Protein AF-A0A0M2VAI4-F1 (afdb_monomer_lite)

Sequence (73 aa):
EVYLIGEDDRLYRQQVVVEFQQRGIAAISAGISEGDRVILDDLAYAIAGMRVIAGHYQELQNELLNTAKGSSL

Secondary structure (DSSP, 8-state):
-EEEE-TTSBEEEE--EEEEEETTEEEEEES--TT-EE--S--TT--TT-B------HHHHHHHHHHHTT---

Structure (mmCIF, N/CA/C/O backbone):
data_AF-A0A0M2VAI4-F1
#
_entry.id   AF-A0A0M2VAI4-F1
#
loop_
_atom_site.group_PDB
_atom_site.id
_atom_site.type_symbol
_atom_site.label_atom_id
_atom_site.label_alt_id
_atom_site.label_comp_id
_atom_site.label_asym_id
_atom_site.label_entity_id
_atom_site.label_seq_id
_atom_site.pdbx_PDB_ins_code
_atom_site.Cartn_x
_atom_site.Cartn_y
_atom_site.Cartn_z
_atom_site.occupancy
_atom_site.B_iso_or_equiv
_atom_site.auth_seq_id
_atom_site.auth_comp_id
_atom_site.auth_asym_id
_atom_site.auth_atom_id
_atom_site.pdbx_PDB_model_num
ATOM 1 N N . GLU A 1 1 ? -8.224 3.314 -4.539 1.00 91.19 1 GLU A N 1
ATOM 2 C CA . GLU A 1 1 ? -7.195 2.564 -5.291 1.00 91.19 1 GLU A CA 1
ATOM 3 C C . GLU A 1 1 ? -5.820 2.872 -4.728 1.00 91.19 1 GLU A C 1
ATOM 5 O O . GLU A 1 1 ? -5.638 3.952 -4.178 1.00 91.19 1 GLU A O 1
ATOM 10 N N . VAL A 1 2 ? -4.893 1.929 -4.846 1.00 94.19 2 VAL A N 1
ATOM 11 C CA . VAL A 1 2 ? -3.486 2.077 -4.454 1.00 94.19 2 VAL A CA 1
ATOM 12 C C . VAL A 1 2 ? -2.588 1.639 -5.604 1.00 94.19 2 VAL A C 1
ATOM 14 O O . VAL A 1 2 ? -3.048 1.018 -6.567 1.00 94.19 2 VAL A O 1
ATOM 17 N N . TYR A 1 3 ? -1.304 1.947 -5.492 1.00 94.62 3 TYR A N 1
ATOM 18 C CA . TYR A 1 3 ? -0.290 1.462 -6.412 1.00 94.62 3 TYR A CA 1
ATOM 19 C C . TYR A 1 3 ? 0.515 0.352 -5.745 1.00 94.62 3 TYR A C 1
ATOM 21 O O . TYR A 1 3 ? 0.999 0.530 -4.628 1.00 94.62 3 TYR A O 1
ATOM 29 N N . LEU A 1 4 ? 0.649 -0.778 -6.434 1.00 94.94 4 LEU A N 1
ATOM 30 C CA . LEU A 1 4 ? 1.447 -1.919 -6.003 1.00 94.94 4 LEU A CA 1
ATOM 31 C C . LEU A 1 4 ? 2.638 -2.113 -6.930 1.00 94.94 4 LEU A C 1
ATOM 33 O O . LEU A 1 4 ? 2.556 -1.812 -8.124 1.00 94.94 4 LEU A O 1
ATOM 37 N N . ILE A 1 5 ? 3.710 -2.689 -6.398 1.00 93.94 5 ILE A N 1
ATOM 38 C CA . ILE A 1 5 ? 4.778 -3.246 -7.220 1.00 93.94 5 ILE A CA 1
ATOM 39 C C . ILE A 1 5 ? 4.655 -4.762 -7.240 1.00 93.94 5 ILE A C 1
ATOM 41 O O . ILE A 1 5 ? 4.827 -5.409 -6.205 1.00 93.94 5 ILE A O 1
ATOM 45 N N . GLY A 1 6 ? 4.401 -5.318 -8.422 1.00 90.38 6 GLY A N 1
ATOM 46 C CA . GLY A 1 6 ? 4.341 -6.764 -8.614 1.00 90.38 6 GLY A CA 1
ATOM 47 C C . GLY A 1 6 ? 5.715 -7.432 -8.541 1.00 90.38 6 GLY A C 1
ATOM 48 O O . GLY A 1 6 ? 6.743 -6.784 -8.311 1.00 90.38 6 GLY A O 1
ATOM 49 N N . GLU A 1 7 ? 5.722 -8.746 -8.753 1.00 86.12 7 GLU A N 1
ATOM 50 C CA . GLU A 1 7 ? 6.915 -9.600 -8.656 1.00 86.12 7 GLU A CA 1
ATOM 51 C C . GLU A 1 7 ? 7.999 -9.262 -9.692 1.00 86.12 7 GLU A C 1
ATOM 53 O O . GLU A 1 7 ? 9.179 -9.495 -9.455 1.00 86.12 7 GLU A O 1
ATOM 58 N N . ASP A 1 8 ? 7.623 -8.666 -10.824 1.00 91.00 8 ASP A N 1
ATOM 59 C CA . ASP A 1 8 ? 8.535 -8.269 -11.901 1.00 91.00 8 ASP A CA 1
ATOM 60 C C . ASP A 1 8 ? 9.032 -6.816 -11.787 1.00 91.00 8 ASP A C 1
ATOM 62 O O . ASP A 1 8 ? 9.520 -6.229 -12.758 1.00 91.00 8 ASP A O 1
ATOM 66 N N . ASP A 1 9 ? 8.901 -6.231 -10.593 1.00 92.44 9 ASP A N 1
ATOM 67 C CA . ASP A 1 9 ? 9.198 -4.831 -10.287 1.00 92.44 9 ASP A CA 1
ATOM 68 C C . ASP A 1 9 ? 8.399 -3.829 -11.127 1.00 92.44 9 ASP A C 1
ATOM 70 O O . ASP A 1 9 ? 8.841 -2.700 -11.341 1.00 92.44 9 ASP A O 1
ATOM 74 N N . ARG A 1 10 ? 7.219 -4.208 -11.625 1.00 93.62 10 ARG A N 1
ATOM 75 C CA . ARG A 1 10 ? 6.349 -3.277 -12.349 1.00 93.62 10 ARG A CA 1
ATOM 76 C C . ARG A 1 10 ? 5.260 -2.690 -11.475 1.00 93.62 10 ARG A C 1
ATOM 78 O O . ARG A 1 10 ? 4.766 -3.327 -10.550 1.00 93.62 10 ARG A O 1
ATOM 85 N N . LEU A 1 11 ? 4.882 -1.463 -11.809 1.00 94.00 11 LEU A N 1
ATOM 86 C CA . LEU A 1 11 ? 3.818 -0.723 -11.152 1.00 94.00 11 LEU A CA 1
ATOM 87 C C . LEU A 1 11 ? 2.438 -1.172 -11.650 1.00 94.00 11 LEU A C 1
ATOM 89 O O . LEU A 1 11 ? 2.183 -1.177 -12.855 1.00 94.00 11 LEU A O 1
ATOM 93 N N . TYR A 1 12 ? 1.512 -1.440 -10.735 1.00 94.19 12 TYR A N 1
ATOM 94 C CA . TYR A 1 12 ? 0.123 -1.783 -11.041 1.00 94.19 12 TYR A CA 1
ATOM 95 C C . TYR A 1 12 ? -0.832 -0.957 -10.180 1.00 94.19 12 TYR A C 1
ATOM 97 O O . TYR A 1 12 ? -0.522 -0.615 -9.041 1.00 94.19 12 TYR A O 1
ATOM 105 N N . ARG A 1 13 ? -2.009 -0.629 -10.723 1.00 94.06 13 ARG A N 1
ATOM 106 C CA . ARG A 1 13 ? -3.093 0.019 -9.971 1.00 94.06 13 ARG A CA 1
ATOM 107 C C . ARG A 1 13 ? -4.034 -1.049 -9.446 1.00 94.06 13 ARG A C 1
ATOM 109 O O . ARG A 1 13 ? -4.558 -1.835 -10.230 1.00 94.06 13 ARG A O 1
ATOM 116 N N . GLN A 1 14 ? -4.273 -1.031 -8.145 1.00 95.88 14 GLN A N 1
ATOM 117 C CA . GLN A 1 14 ? -5.103 -2.007 -7.460 1.00 95.88 14 GLN A CA 1
ATOM 118 C C . GLN A 1 14 ? -6.301 -1.311 -6.814 1.00 95.88 14 GLN A C 1
ATOM 120 O O . GLN A 1 14 ? -6.160 -0.330 -6.075 1.00 95.88 14 GLN A O 1
ATOM 125 N N . GLN A 1 15 ? -7.504 -1.813 -7.094 1.00 97.44 15 GLN A N 1
ATOM 126 C CA . GLN A 1 15 ? -8.699 -1.364 -6.382 1.00 97.44 15 GLN A CA 1
ATOM 127 C C . GLN A 1 15 ? -8.693 -1.931 -4.965 1.00 97.44 15 GLN A C 1
ATOM 129 O O . GLN A 1 15 ? -8.346 -3.092 -4.752 1.00 97.44 15 GLN A O 1
ATOM 134 N N . VAL A 1 16 ? -9.080 -1.095 -4.006 1.00 97.56 16 VAL A N 1
ATOM 135 C CA . VAL A 1 16 ? -9.121 -1.443 -2.584 1.00 97.56 16 VAL A CA 1
ATOM 136 C C . VAL A 1 16 ? -10.421 -0.958 -1.972 1.00 97.56 16 VAL A C 1
ATOM 138 O O . VAL A 1 16 ? -10.985 0.042 -2.424 1.00 97.56 16 VAL A O 1
ATOM 141 N N . VAL A 1 17 ? -10.865 -1.650 -0.929 1.00 97.75 17 VAL A N 1
ATOM 142 C CA . VAL A 1 17 ? -11.989 -1.227 -0.095 1.00 97.75 17 VAL A CA 1
ATOM 143 C C . VAL A 1 17 ? -11.425 -0.558 1.151 1.00 97.75 17 VAL A C 1
ATOM 145 O O . VAL A 1 17 ? -10.718 -1.189 1.934 1.00 97.75 17 VAL A O 1
ATOM 148 N N . VAL A 1 18 ? -11.709 0.734 1.306 1.00 96.25 18 VAL A N 1
ATOM 149 C CA . VAL A 1 18 ? -11.325 1.520 2.484 1.00 96.25 18 VAL A CA 1
ATOM 150 C C . VAL A 1 18 ? -12.510 1.543 3.443 1.00 96.25 18 VAL A C 1
ATOM 152 O O . VAL A 1 18 ? -13.555 2.088 3.100 1.00 96.25 18 VAL A O 1
ATOM 155 N N . GLU A 1 19 ? -12.350 0.969 4.634 1.00 95.50 19 GLU A N 1
ATOM 156 C CA . GLU A 1 19 ? -13.396 0.968 5.676 1.00 95.50 19 GLU A CA 1
ATOM 157 C C . GLU A 1 19 ? -13.364 2.241 6.516 1.00 95.50 19 GLU A C 1
ATOM 159 O O . GLU A 1 19 ? -14.388 2.717 7.003 1.00 95.50 19 GLU A O 1
ATOM 164 N N . PHE A 1 20 ? -12.166 2.787 6.729 1.00 91.75 20 PHE A N 1
ATOM 165 C CA . PHE A 1 20 ? -11.966 3.919 7.618 1.00 91.75 20 PHE A CA 1
ATOM 166 C C . PHE A 1 20 ? -10.770 4.758 7.184 1.00 91.75 20 PHE A C 1
ATOM 168 O O . PHE A 1 20 ? -9.760 4.222 6.731 1.00 91.75 20 PHE A O 1
ATOM 175 N N . GLN A 1 21 ? -10.864 6.074 7.364 1.00 92.25 21 GLN A N 1
ATOM 176 C CA . GLN A 1 21 ? -9.768 7.000 7.106 1.00 92.25 21 GLN A CA 1
ATOM 177 C C . GLN A 1 21 ? -9.722 8.084 8.182 1.00 92.25 21 GLN A C 1
ATOM 179 O O . GLN A 1 21 ? -10.730 8.725 8.479 1.00 92.25 21 GLN A O 1
ATOM 184 N N . GLN A 1 22 ? -8.539 8.326 8.742 1.00 85.44 22 GLN A N 1
ATOM 185 C CA . GLN A 1 22 ? -8.321 9.370 9.738 1.00 85.44 22 GLN A CA 1
ATOM 186 C C . GLN A 1 22 ? -6.861 9.825 9.743 1.00 85.44 22 GLN A C 1
ATOM 188 O O . GLN A 1 22 ? -5.954 9.004 9.686 1.00 85.44 22 GLN A O 1
ATOM 193 N N . ARG A 1 23 ? -6.637 11.145 9.857 1.00 84.56 23 ARG A N 1
ATOM 194 C CA . ARG A 1 23 ? -5.307 11.759 10.072 1.00 84.56 23 ARG A CA 1
ATOM 195 C C . ARG A 1 23 ? -4.210 11.238 9.122 1.00 84.56 23 ARG A C 1
ATOM 197 O O . ARG A 1 23 ? -3.084 11.018 9.539 1.00 84.56 23 ARG A O 1
ATOM 204 N N . GLY A 1 24 ? -4.542 11.044 7.845 1.00 83.19 24 GLY A N 1
ATOM 205 C CA . GLY A 1 24 ? -3.580 10.583 6.835 1.00 83.19 24 GLY A CA 1
ATOM 206 C C . GLY A 1 24 ? -3.387 9.065 6.758 1.00 83.19 24 GLY A C 1
ATOM 207 O O . GLY A 1 24 ? -2.595 8.610 5.944 1.00 83.19 24 GLY A O 1
ATOM 208 N N . ILE A 1 25 ? -4.133 8.278 7.538 1.00 88.75 25 ILE A N 1
ATOM 209 C CA . ILE A 1 25 ? -4.109 6.811 7.497 1.00 88.75 25 ILE A CA 1
ATOM 210 C C . ILE A 1 25 ? -5.453 6.293 6.995 1.00 88.75 25 ILE A C 1
ATOM 212 O O . ILE A 1 25 ? -6.504 6.826 7.355 1.00 88.75 25 ILE A O 1
ATOM 216 N N . ALA A 1 26 ? -5.412 5.242 6.179 1.00 92.06 26 ALA A N 1
ATOM 217 C CA . ALA A 1 26 ? -6.578 4.508 5.706 1.00 92.06 26 ALA A CA 1
ATOM 218 C C . ALA A 1 26 ? -6.477 3.032 6.121 1.00 92.06 26 ALA A C 1
ATOM 220 O O . ALA A 1 26 ? -5.452 2.391 5.895 1.00 92.06 26 ALA A O 1
ATOM 221 N N . ALA A 1 27 ? -7.543 2.494 6.710 1.00 91.62 27 ALA A N 1
ATOM 222 C CA . ALA A 1 27 ? -7.689 1.072 6.987 1.00 91.62 27 ALA A CA 1
ATOM 223 C C . ALA A 1 27 ? -8.359 0.387 5.789 1.00 91.62 27 ALA A C 1
ATOM 225 O O . ALA A 1 27 ? -9.465 0.760 5.385 1.00 91.62 27 ALA A O 1
ATOM 226 N N . ILE A 1 28 ? -7.679 -0.608 5.222 1.00 94.44 28 ILE A N 1
ATOM 227 C CA . ILE A 1 28 ? -8.110 -1.338 4.026 1.00 94.44 28 ILE A CA 1
ATOM 228 C C . ILE A 1 28 ? -8.634 -2.714 4.449 1.00 94.44 28 ILE A C 1
ATOM 230 O O . ILE A 1 28 ? -7.910 -3.458 5.106 1.00 94.44 28 ILE A O 1
ATOM 234 N N . SER A 1 29 ? -9.870 -3.060 4.076 1.00 96.31 29 SER A N 1
ATOM 235 C CA . SER A 1 29 ? -10.460 -4.382 4.364 1.00 96.31 29 SER A CA 1
ATOM 236 C C . SER A 1 29 ? -10.277 -5.393 3.240 1.00 96.31 29 SER A C 1
ATOM 238 O O . SER A 1 29 ? -10.295 -6.596 3.492 1.00 96.31 29 SER A O 1
ATOM 240 N N . ALA A 1 30 ? -10.109 -4.927 2.000 1.00 97.38 30 ALA A N 1
ATOM 241 C CA . ALA A 1 30 ? -9.960 -5.796 0.840 1.00 97.38 30 ALA A CA 1
ATOM 242 C C . ALA A 1 30 ? -9.155 -5.138 -0.284 1.00 97.38 30 ALA A C 1
ATOM 244 O O . ALA A 1 30 ? -9.101 -3.912 -0.407 1.00 97.38 30 ALA A O 1
ATOM 245 N N . GLY A 1 31 ? -8.591 -5.980 -1.152 1.00 95.94 31 GLY A N 1
ATOM 246 C CA . GLY A 1 31 ? -7.881 -5.564 -2.362 1.00 95.94 31 GLY A CA 1
ATOM 247 C C . GLY A 1 31 ? -6.358 -5.535 -2.239 1.00 95.94 31 GLY A C 1
ATOM 248 O O . GLY A 1 31 ? -5.714 -5.253 -3.236 1.00 95.94 31 GLY A O 1
ATOM 249 N N . ILE A 1 32 ? -5.793 -5.851 -1.073 1.00 95.00 32 ILE A N 1
ATOM 250 C CA . ILE A 1 32 ? -4.358 -6.115 -0.875 1.00 95.00 32 ILE A CA 1
ATOM 251 C C . ILE A 1 32 ? -4.183 -7.336 0.031 1.00 95.00 32 ILE A C 1
ATOM 253 O O . ILE A 1 32 ? -5.092 -7.676 0.792 1.00 95.00 32 ILE A O 1
ATOM 257 N N . SER A 1 33 ? -3.024 -7.976 -0.054 1.00 94.31 33 SER A N 1
ATOM 258 C CA . SER A 1 33 ? -2.647 -9.172 0.699 1.00 94.31 33 SER A CA 1
ATOM 259 C C . SER A 1 33 ? -1.335 -8.966 1.456 1.00 94.31 33 SER A C 1
ATOM 261 O O . SER A 1 33 ? -0.575 -8.033 1.195 1.00 94.31 33 SER A O 1
ATOM 263 N N . GLU A 1 34 ? -1.053 -9.851 2.412 1.00 91.50 34 GLU A N 1
ATOM 264 C CA . GLU A 1 34 ? 0.253 -9.885 3.069 1.00 91.50 34 GLU A CA 1
ATOM 265 C C . GLU A 1 34 ? 1.373 -10.069 2.032 1.00 91.50 34 GLU A C 1
ATOM 267 O O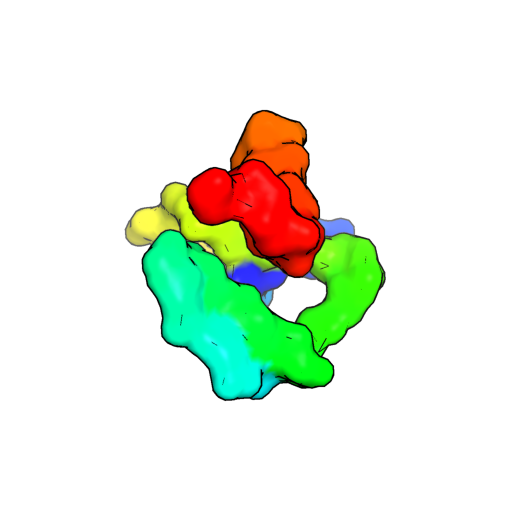 . GLU A 1 34 ? 1.264 -10.893 1.126 1.00 91.50 34 GLU A O 1
ATOM 272 N N . GLY A 1 35 ? 2.444 -9.285 2.166 1.00 90.50 35 GLY A N 1
ATOM 273 C CA . GLY A 1 35 ? 3.570 -9.279 1.228 1.00 90.50 35 GLY A CA 1
ATOM 274 C C . GLY A 1 35 ? 3.430 -8.296 0.061 1.00 90.50 35 GLY A C 1
ATOM 275 O O . GLY A 1 35 ? 4.440 -7.995 -0.577 1.00 90.50 35 GLY A O 1
ATOM 276 N N . ASP A 1 36 ? 2.240 -7.734 -0.184 1.00 93.19 36 ASP A N 1
ATOM 277 C CA . ASP A 1 36 ? 2.061 -6.720 -1.225 1.00 93.19 36 ASP A CA 1
ATOM 278 C C . ASP A 1 36 ? 2.899 -5.467 -0.936 1.00 93.19 36 ASP A C 1
ATOM 280 O O . ASP A 1 36 ? 2.888 -4.901 0.162 1.00 93.19 36 ASP A O 1
ATOM 284 N N . ARG A 1 37 ? 3.613 -4.992 -1.960 1.00 92.56 37 ARG A N 1
ATOM 285 C CA . ARG A 1 37 ? 4.449 -3.789 -1.875 1.00 92.56 37 ARG A CA 1
ATOM 286 C C . ARG A 1 37 ? 3.655 -2.568 -2.321 1.00 92.56 37 ARG A C 1
ATOM 288 O O . ARG A 1 37 ? 3.578 -2.289 -3.517 1.00 92.56 37 ARG A O 1
ATOM 295 N N . VAL A 1 38 ? 3.072 -1.850 -1.365 1.00 92.75 38 VAL A N 1
ATOM 296 C CA . VAL A 1 38 ? 2.304 -0.619 -1.611 1.00 92.75 38 VAL A CA 1
ATOM 297 C C . VAL A 1 38 ? 3.242 0.583 -1.744 1.00 92.75 38 VAL A C 1
ATOM 299 O O . VAL A 1 38 ? 4.106 0.792 -0.894 1.00 92.75 38 VAL A O 1
ATOM 302 N N . ILE A 1 39 ? 3.053 1.393 -2.786 1.00 91.94 39 ILE A N 1
ATOM 303 C CA . ILE A 1 39 ? 3.736 2.685 -2.934 1.00 91.94 39 ILE A CA 1
ATOM 304 C C . ILE A 1 39 ? 3.004 3.755 -2.120 1.00 91.94 39 ILE A C 1
ATOM 306 O O . ILE A 1 39 ? 1.782 3.881 -2.224 1.00 91.94 39 ILE A O 1
ATOM 310 N N . LEU A 1 40 ? 3.755 4.536 -1.341 1.00 89.94 40 LEU A N 1
ATOM 311 C CA . LEU A 1 40 ? 3.218 5.586 -0.470 1.00 89.94 40 LEU A CA 1
ATOM 312 C C . LEU A 1 40 ? 3.446 7.003 -1.027 1.00 89.94 40 LEU A C 1
ATOM 314 O O . LEU A 1 40 ? 2.604 7.871 -0.806 1.00 89.94 40 LEU A O 1
ATOM 318 N N . ASP A 1 41 ? 4.525 7.233 -1.779 1.00 85.94 41 ASP A N 1
ATOM 319 C CA . ASP A 1 41 ? 4.908 8.541 -2.324 1.00 85.94 41 ASP A CA 1
ATOM 320 C C . ASP A 1 41 ? 5.606 8.456 -3.705 1.00 85.94 41 ASP A C 1
ATOM 322 O O . ASP A 1 41 ? 5.692 7.396 -4.324 1.00 85.94 41 ASP A O 1
ATOM 326 N N . ASP A 1 42 ? 6.011 9.620 -4.234 1.00 77.88 42 ASP A N 1
ATOM 327 C CA . ASP A 1 42 ? 6.890 9.802 -5.403 1.00 77.88 42 ASP A CA 1
ATOM 328 C C . ASP A 1 42 ? 6.479 9.136 -6.732 1.00 77.88 42 ASP A C 1
ATOM 330 O O . ASP A 1 42 ? 7.298 8.790 -7.585 1.00 77.88 42 ASP A O 1
ATOM 334 N N . LEU A 1 43 ? 5.173 9.076 -7.000 1.00 80.06 43 LEU A N 1
ATOM 335 C CA . LEU A 1 43 ? 4.630 8.577 -8.273 1.00 80.06 43 LEU A CA 1
ATOM 336 C C . LEU A 1 43 ? 4.569 9.610 -9.408 1.00 80.06 43 LEU A C 1
ATOM 338 O O . LEU A 1 43 ? 3.997 9.313 -10.454 1.00 80.06 43 LEU A O 1
ATOM 342 N N . ALA A 1 44 ? 5.139 10.808 -9.242 1.00 76.31 44 ALA A N 1
ATOM 343 C CA . ALA A 1 44 ? 4.888 11.962 -10.120 1.00 76.31 44 ALA A CA 1
ATOM 344 C C . ALA A 1 44 ? 5.060 11.684 -11.631 1.00 76.31 44 ALA A C 1
ATOM 346 O O . ALA A 1 44 ? 4.370 12.295 -12.445 1.00 76.31 44 ALA A O 1
ATOM 347 N N . TYR A 1 45 ? 5.938 10.748 -12.004 1.00 80.06 45 TYR A N 1
ATOM 348 C CA . TYR A 1 45 ? 6.195 10.372 -13.400 1.00 80.06 45 TYR A CA 1
ATOM 349 C C . TYR A 1 45 ? 5.975 8.884 -13.703 1.00 80.06 45 TYR A C 1
ATOM 351 O O . TYR A 1 45 ? 6.173 8.457 -14.841 1.00 80.06 45 TYR A O 1
ATOM 359 N N . ALA A 1 46 ? 5.601 8.077 -12.708 1.00 85.88 46 ALA A N 1
ATOM 360 C CA . ALA A 1 46 ? 5.465 6.638 -12.877 1.00 85.88 46 ALA A CA 1
ATOM 361 C C . ALA A 1 46 ? 4.050 6.287 -13.360 1.00 85.88 46 ALA A C 1
ATOM 363 O O . ALA A 1 46 ? 3.055 6.668 -12.748 1.00 85.88 46 ALA A O 1
ATOM 364 N N . ILE A 1 47 ? 3.957 5.532 -14.456 1.00 88.06 47 ILE A N 1
ATOM 365 C CA . ILE A 1 47 ? 2.689 5.017 -14.989 1.00 88.06 47 ILE A CA 1
ATOM 366 C C . ILE A 1 47 ? 2.618 3.495 -14.854 1.00 88.06 47 ILE A C 1
ATOM 368 O O . ILE A 1 47 ? 3.637 2.808 -14.758 1.00 88.06 47 ILE A O 1
ATOM 372 N N . ALA A 1 48 ? 1.399 2.954 -14.851 1.00 90.12 48 ALA A N 1
ATOM 373 C CA . ALA A 1 48 ? 1.183 1.514 -14.762 1.00 90.12 48 ALA A CA 1
ATOM 374 C C . ALA A 1 48 ? 1.946 0.758 -15.867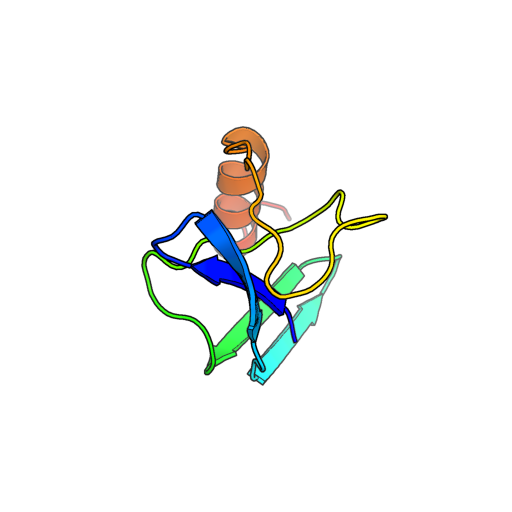 1.00 90.12 48 ALA A C 1
ATOM 376 O O . ALA A 1 48 ? 2.016 1.197 -17.014 1.00 90.12 48 ALA A O 1
ATOM 377 N N . GLY A 1 49 ? 2.525 -0.384 -15.505 1.00 91.62 49 GLY A N 1
ATOM 378 C CA . GLY A 1 49 ? 3.368 -1.205 -16.365 1.00 91.62 49 GLY A CA 1
ATOM 379 C C . GLY A 1 49 ? 4.834 -0.766 -16.428 1.00 91.62 49 GLY A C 1
ATOM 380 O O . GLY A 1 49 ? 5.654 -1.535 -16.932 1.00 91.62 49 GLY A O 1
ATOM 381 N N . MET A 1 50 ? 5.211 0.410 -15.911 1.00 93.00 50 MET A N 1
ATOM 382 C CA . MET A 1 50 ? 6.624 0.782 -15.803 1.00 93.00 50 MET A CA 1
ATOM 383 C C . MET A 1 50 ? 7.332 -0.071 -14.764 1.00 93.00 50 MET A C 1
ATOM 385 O O . MET A 1 50 ? 6.795 -0.322 -13.687 1.00 93.00 50 MET A O 1
ATOM 389 N N . ARG A 1 51 ? 8.568 -0.463 -15.078 1.00 92.75 51 ARG A N 1
ATOM 390 C CA . ARG A 1 51 ? 9.474 -1.005 -14.073 1.00 92.75 51 ARG A CA 1
ATOM 391 C C . ARG A 1 51 ? 9.900 0.120 -13.132 1.00 92.75 51 ARG A C 1
ATOM 393 O O . ARG A 1 51 ? 10.289 1.188 -13.602 1.00 92.75 51 ARG A O 1
ATOM 400 N N . VAL A 1 52 ? 9.841 -0.131 -11.835 1.00 89.75 52 VAL A N 1
ATOM 401 C CA . VAL A 1 52 ? 10.189 0.818 -10.779 1.00 89.75 52 VAL A CA 1
ATOM 402 C C . VAL A 1 52 ? 11.218 0.200 -9.842 1.00 89.75 52 VAL A C 1
ATOM 404 O O . VAL A 1 52 ? 11.296 -1.015 -9.691 1.00 89.75 52 VAL A O 1
ATOM 407 N N . ILE A 1 53 ? 12.023 1.047 -9.211 1.00 87.44 53 ILE A N 1
ATOM 408 C CA . ILE A 1 53 ? 12.898 0.650 -8.110 1.00 87.44 53 ILE A CA 1
ATOM 409 C C . ILE A 1 53 ? 12.327 1.335 -6.879 1.00 87.44 53 ILE A C 1
ATOM 411 O O . ILE A 1 53 ? 12.314 2.561 -6.824 1.00 87.44 53 ILE A O 1
ATOM 415 N N . ALA A 1 54 ? 11.828 0.559 -5.922 1.00 84.69 54 ALA A N 1
ATOM 416 C CA . ALA A 1 54 ? 11.328 1.112 -4.671 1.00 84.69 54 ALA A CA 1
ATOM 417 C C . ALA A 1 54 ? 12.368 1.021 -3.563 1.00 84.69 54 ALA A C 1
ATOM 419 O O . ALA A 1 54 ? 13.012 -0.013 -3.373 1.00 84.69 54 ALA A O 1
ATOM 420 N N . GLY A 1 55 ? 12.478 2.108 -2.805 1.00 86.44 55 GLY A N 1
ATOM 421 C CA . GLY A 1 55 ? 13.091 2.092 -1.488 1.00 86.44 55 GLY A CA 1
ATOM 422 C C . GLY A 1 55 ? 12.139 1.488 -0.458 1.00 86.44 55 GLY A C 1
ATOM 423 O O . GLY A 1 55 ? 10.918 1.597 -0.577 1.00 86.44 55 GLY A O 1
ATOM 424 N N . HIS A 1 56 ? 12.701 0.852 0.566 1.00 84.06 56 HIS A N 1
ATOM 425 C CA . HIS A 1 56 ? 11.943 0.429 1.736 1.00 84.06 56 HIS A CA 1
ATOM 426 C C . HIS A 1 56 ? 12.136 1.446 2.866 1.00 84.06 56 HIS A C 1
ATOM 428 O O . HIS A 1 56 ? 13.233 1.583 3.408 1.00 84.06 56 HIS A O 1
ATOM 434 N N . TYR A 1 57 ? 11.070 2.163 3.212 1.00 86.38 57 TYR A N 1
ATOM 435 C CA . TYR A 1 57 ? 11.090 3.221 4.223 1.00 86.38 57 TYR A CA 1
ATOM 436 C C . TYR A 1 57 ? 10.748 2.644 5.599 1.00 86.38 57 TYR A C 1
ATOM 438 O O . TYR A 1 57 ? 9.613 2.731 6.070 1.00 86.38 57 TYR A O 1
ATOM 446 N N . GLN A 1 58 ? 11.744 2.032 6.243 1.00 89.25 58 GLN A N 1
ATOM 447 C CA . GLN A 1 58 ? 11.571 1.323 7.516 1.00 89.25 58 GLN A CA 1
ATOM 448 C C . 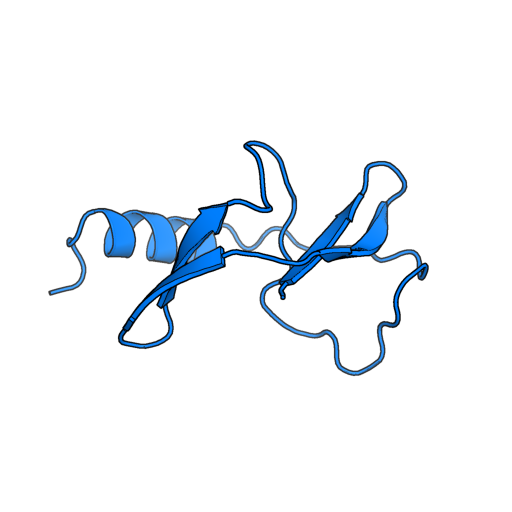GLN A 1 58 ? 10.977 2.209 8.626 1.00 89.25 58 GLN A C 1
ATOM 450 O O . GLN A 1 58 ? 10.166 1.743 9.425 1.00 89.25 58 GLN A O 1
ATOM 455 N N . GLU A 1 59 ? 11.367 3.486 8.679 1.00 90.75 59 GLU A N 1
ATOM 456 C CA . GLU A 1 59 ? 10.868 4.452 9.669 1.00 90.75 59 GLU A CA 1
ATOM 457 C C . GLU A 1 59 ? 9.361 4.683 9.521 1.00 90.75 59 GLU A C 1
ATOM 459 O O . GLU A 1 59 ? 8.619 4.526 10.491 1.00 90.75 59 GLU A O 1
ATOM 464 N N . LEU A 1 60 ? 8.900 4.941 8.294 1.00 88.38 60 LEU A N 1
ATOM 465 C CA . LEU A 1 60 ? 7.483 5.131 7.985 1.00 88.38 60 LEU A CA 1
ATOM 466 C C . LEU A 1 60 ? 6.668 3.858 8.252 1.00 88.38 60 LEU A C 1
ATOM 468 O O . LEU A 1 60 ? 5.564 3.926 8.789 1.00 88.38 60 LEU A O 1
ATOM 472 N N . GLN A 1 61 ? 7.217 2.677 7.945 1.00 89.75 61 GLN A N 1
ATOM 473 C CA . GLN A 1 61 ? 6.566 1.413 8.295 1.00 89.75 61 GLN A CA 1
ATOM 474 C C . GLN A 1 61 ? 6.363 1.287 9.812 1.00 89.75 61 GLN A C 1
ATOM 476 O O . GLN A 1 61 ? 5.282 0.909 10.266 1.00 89.75 61 GLN A 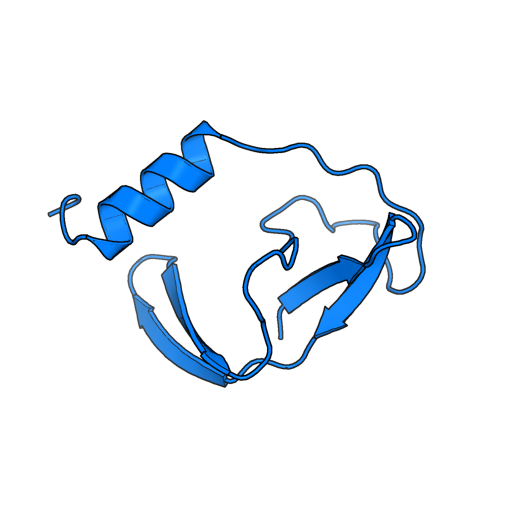O 1
ATOM 481 N N . ASN A 1 62 ? 7.387 1.607 10.605 1.00 91.44 62 ASN A N 1
ATOM 482 C CA . ASN A 1 62 ? 7.299 1.546 12.061 1.00 91.44 62 ASN A CA 1
ATOM 483 C C . ASN A 1 62 ? 6.285 2.560 12.612 1.00 91.44 62 ASN A C 1
ATOM 485 O O . ASN A 1 62 ? 5.524 2.229 13.522 1.00 91.44 62 ASN A O 1
ATOM 489 N N . GLU A 1 63 ? 6.231 3.765 12.044 1.00 89.62 63 GLU A N 1
ATOM 490 C CA . GLU A 1 63 ? 5.237 4.784 12.396 1.00 89.62 63 GLU A CA 1
ATOM 491 C C . GLU A 1 63 ? 3.804 4.312 12.106 1.00 89.62 63 GLU A C 1
ATOM 493 O O . GLU A 1 63 ? 2.930 4.411 12.975 1.00 89.62 63 GLU A O 1
ATOM 498 N N . LEU A 1 64 ? 3.567 3.729 10.926 1.00 88.62 64 LEU A N 1
ATOM 499 C CA . LEU A 1 64 ? 2.268 3.162 10.557 1.00 88.62 64 LEU A CA 1
ATOM 500 C C . LEU A 1 64 ? 1.861 2.036 11.513 1.00 88.62 64 LEU A C 1
ATOM 502 O O . LEU A 1 64 ? 0.724 2.014 11.986 1.00 88.62 64 LEU A O 1
ATOM 506 N N . LEU A 1 65 ? 2.788 1.139 11.862 1.00 88.94 65 LEU A N 1
ATOM 507 C CA . LEU A 1 65 ? 2.535 0.060 12.821 1.00 88.94 65 LEU A CA 1
ATOM 508 C C . LEU A 1 65 ? 2.216 0.591 14.224 1.00 88.94 65 LEU A C 1
ATOM 510 O O . LEU A 1 65 ? 1.312 0.077 14.882 1.00 88.94 65 LEU A O 1
ATOM 514 N N . ASN A 1 66 ? 2.931 1.613 14.695 1.00 90.62 66 ASN A N 1
ATOM 515 C CA . ASN A 1 66 ? 2.666 2.229 15.997 1.00 90.62 66 ASN A CA 1
ATOM 516 C C . ASN A 1 66 ? 1.315 2.946 16.015 1.00 90.62 66 ASN A C 1
ATOM 518 O O . ASN A 1 66 ? 0.565 2.841 16.988 1.00 90.62 66 ASN A O 1
ATOM 522 N N . THR A 1 67 ? 0.967 3.623 14.922 1.00 87.12 67 THR A N 1
ATOM 523 C CA . THR A 1 67 ? -0.318 4.313 14.820 1.00 87.12 67 THR A CA 1
ATOM 524 C C . THR A 1 67 ? -1.477 3.326 14.721 1.00 87.12 67 THR A C 1
ATOM 526 O O . THR A 1 67 ? -2.485 3.509 15.399 1.00 87.12 67 THR A O 1
ATOM 529 N N . ALA A 1 68 ? -1.318 2.223 13.983 1.00 84.94 68 ALA A N 1
ATOM 530 C CA . ALA A 1 68 ? -2.307 1.145 13.926 1.00 84.94 68 ALA A CA 1
ATOM 531 C C . ALA A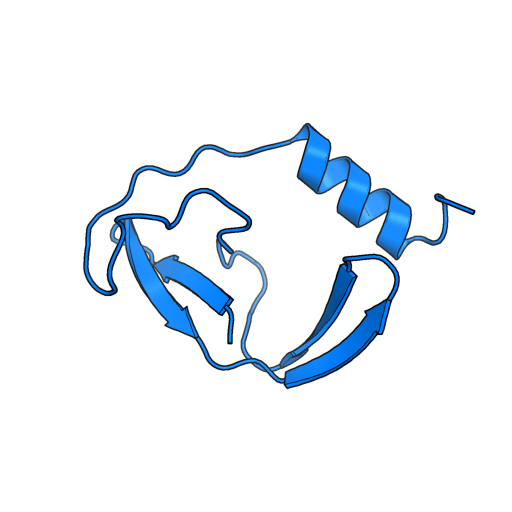 1 68 ? -2.545 0.481 15.296 1.00 84.94 68 ALA A C 1
ATOM 533 O O . ALA A 1 68 ? -3.660 0.062 15.595 1.00 84.94 68 ALA A O 1
ATOM 534 N N . LYS A 1 69 ? -1.524 0.436 16.163 1.00 88.31 69 LYS A N 1
ATOM 535 C CA . LYS A 1 69 ? -1.645 -0.016 17.563 1.00 88.31 69 LYS A CA 1
ATOM 536 C C . LYS A 1 69 ? -2.293 1.023 18.491 1.00 88.31 69 LYS A C 1
ATOM 538 O O . LYS A 1 69 ? -2.432 0.760 19.683 1.00 88.31 69 LYS A O 1
ATOM 543 N N . GLY A 1 70 ? -2.651 2.205 17.983 1.00 81.62 70 GLY A N 1
ATOM 544 C CA . GLY A 1 70 ? -3.212 3.303 18.772 1.00 81.62 70 GLY A CA 1
ATOM 545 C C . GLY A 1 70 ? -2.197 4.000 19.682 1.00 81.62 70 GLY A C 1
ATOM 546 O O . GLY A 1 70 ? -2.594 4.703 20.604 1.00 81.62 70 GLY A O 1
ATOM 547 N N . SER A 1 71 ? -0.893 3.812 19.452 1.00 76.44 71 SER A N 1
ATOM 548 C CA . SER A 1 71 ? 0.176 4.350 20.312 1.00 76.44 71 SER A CA 1
ATOM 549 C C . SER A 1 71 ? 0.571 5.805 20.008 1.00 76.44 71 SER A C 1
ATOM 551 O O . SER A 1 71 ? 1.484 6.319 20.642 1.00 76.44 71 SER A O 1
ATOM 553 N N . SER A 1 72 ? -0.086 6.462 19.046 1.00 62.31 72 SER A N 1
ATOM 554 C CA . SER A 1 72 ? 0.219 7.835 18.597 1.00 62.31 72 SER A CA 1
ATOM 555 C C . SER A 1 72 ? -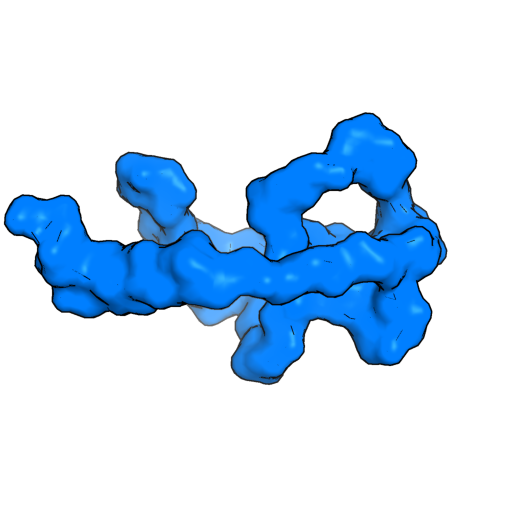0.812 8.877 19.093 1.00 62.31 72 SER A C 1
ATOM 557 O O . SER A 1 72 ? -1.111 9.845 18.394 1.00 62.31 72 SER A O 1
ATOM 559 N N . LEU A 1 73 ? -1.416 8.650 20.270 1.00 52.25 73 LEU A N 1
ATOM 560 C CA . LEU A 1 73 ? -2.369 9.570 20.922 1.00 52.25 73 LEU A CA 1
ATOM 561 C C . LEU A 1 73 ? -1.711 10.407 22.021 1.00 52.25 73 LEU A C 1
ATOM 563 O O . LEU A 1 73 ? -1.004 9.811 22.863 1.00 52.25 73 LEU A O 1
#

Foldseek 3Di:
DFWWQDPQQFIDDWDFDFPDDDDLDTDTPDTDDPPTHTDDDDCPPHDGGDRDDDDDPVVVVVVNVCVVVVNPD

pLDDT: mean 89.2, std 7.32, range [52.25, 97.75]

Radius of gyration: 13.14 Å; chains: 1; bounding box: 26×22×37 Å